Protein AF-A0AAE1CRN9-F1 (afdb_monomer_lite)

Sequence (164 aa):
MTEYPKNCNTTDSSGVSKRVYQPVSLESVNSCDDIRVNRVYQHVSLESVNSCDDIRVNRVYQHVSLESVNSCDDIRVNRVYQHVSLEVYQPVSLESVNSCDDIRINRVYQPVSLESVNSCDDIRVNRVYQPVSLESVNSCDDIRVNRVYQPVSLESVNSCDDIR

Structure (mmCIF, N/CA/C/O backbone):
data_AF-A0AAE1CRN9-F1
#
_entry.id   AF-A0AAE1CRN9-F1
#
loop_
_atom_site.group_PDB
_atom_site.id
_atom_site.type_symbol
_atom_site.label_atom_id
_atom_site.label_alt_id
_atom_site.label_comp_id
_atom_site.label_asym_id
_atom_site.label_entity_id
_atom_site.label_seq_id
_atom_site.pdbx_PDB_ins_code
_atom_site.Cartn_x
_atom_site.Cartn_y
_atom_site.Cartn_z
_atom_site.occupancy
_atom_site.B_iso_or_equiv
_atom_site.auth_seq_id
_atom_site.auth_comp_id
_atom_site.auth_asym_id
_atom_site.auth_atom_id
_atom_site.pdbx_PDB_model_num
ATOM 1 N N . MET A 1 1 ? -23.218 -0.011 20.636 1.00 35.09 1 MET A N 1
ATOM 2 C CA . MET A 1 1 ? -21.874 -0.076 21.243 1.00 35.09 1 MET A CA 1
ATOM 3 C C . MET A 1 1 ? -20.848 -0.217 20.134 1.00 35.09 1 MET A C 1
ATOM 5 O O . MET A 1 1 ? -20.800 -1.257 19.484 1.00 35.09 1 MET A O 1
ATOM 9 N N . THR A 1 2 ? -20.128 0.866 19.865 1.00 38.31 2 THR A N 1
ATOM 10 C CA . THR A 1 2 ? -18.948 0.935 18.996 1.00 38.31 2 THR A CA 1
ATOM 11 C C . THR A 1 2 ? -17.778 0.348 19.787 1.00 38.31 2 THR A C 1
ATOM 13 O O . THR A 1 2 ? -17.478 0.844 20.867 1.00 38.31 2 THR A O 1
ATOM 16 N N . GLU A 1 3 ? -17.179 -0.745 19.317 1.00 41.38 3 GLU A N 1
ATOM 17 C CA . GLU A 1 3 ? -15.884 -1.204 19.839 1.00 41.38 3 GLU A CA 1
ATOM 18 C C . GLU A 1 3 ? -14.809 -0.432 19.083 1.00 41.38 3 GLU A C 1
ATOM 20 O O . GLU A 1 3 ? -14.725 -0.535 17.859 1.00 41.38 3 GLU A O 1
ATOM 25 N N . TYR A 1 4 ? -14.044 0.378 19.809 1.00 47.22 4 TYR A N 1
ATOM 26 C CA . TYR A 1 4 ? -12.800 0.945 19.303 1.00 47.22 4 TYR A CA 1
ATOM 27 C C . TYR A 1 4 ? -11.773 -0.185 19.147 1.00 47.22 4 TYR A C 1
ATOM 29 O O . TYR A 1 4 ? -11.823 -1.144 19.930 1.00 47.22 4 TYR A O 1
ATOM 37 N N . PRO A 1 5 ? -10.878 -0.121 18.145 1.00 51.84 5 PRO A N 1
ATOM 38 C CA . PRO A 1 5 ? -9.800 -1.095 18.032 1.00 51.84 5 PRO A CA 1
ATOM 39 C C . PRO A 1 5 ? -9.017 -1.127 19.348 1.00 51.84 5 PRO A C 1
ATOM 41 O O . PRO A 1 5 ? -8.703 -0.088 19.927 1.00 51.84 5 PRO A O 1
ATOM 44 N N . LYS A 1 6 ? -8.746 -2.331 19.857 1.00 54.34 6 LYS A N 1
ATOM 45 C CA . LYS A 1 6 ? -7.802 -2.493 20.964 1.00 54.34 6 LYS A CA 1
ATOM 46 C C . LYS A 1 6 ? -6.412 -2.168 20.414 1.00 54.34 6 LYS A C 1
ATOM 48 O O . LYS A 1 6 ? -6.081 -2.635 19.324 1.00 54.34 6 LYS A O 1
ATOM 53 N N . ASN A 1 7 ? -5.624 -1.379 21.144 1.00 52.25 7 ASN A N 1
ATOM 54 C CA . ASN A 1 7 ? -4.219 -1.151 20.803 1.00 52.25 7 ASN A CA 1
ATOM 55 C C . ASN A 1 7 ? -3.486 -2.501 20.781 1.00 52.25 7 ASN A C 1
ATOM 57 O O . ASN A 1 7 ? -3.455 -3.197 21.798 1.00 52.25 7 ASN A O 1
ATOM 61 N N . CYS A 1 8 ? -2.910 -2.868 19.635 1.00 54.06 8 CYS A N 1
ATOM 62 C CA . CYS A 1 8 ? -2.034 -4.032 19.505 1.00 54.06 8 CYS A CA 1
ATOM 63 C C . CYS A 1 8 ? -0.647 -3.700 20.044 1.00 54.06 8 CYS A C 1
ATOM 65 O O . CYS A 1 8 ? 0.245 -3.300 19.301 1.00 54.06 8 CYS A O 1
ATOM 67 N N . ASN A 1 9 ? -0.483 -3.863 21.357 1.00 50.78 9 ASN A N 1
ATOM 68 C CA . ASN A 1 9 ? 0.826 -3.811 22.011 1.00 50.78 9 ASN A CA 1
ATOM 69 C C . ASN A 1 9 ? 1.360 -5.215 22.370 1.00 50.78 9 ASN A C 1
ATOM 71 O O . ASN A 1 9 ? 2.459 -5.328 22.906 1.00 50.78 9 ASN A O 1
ATOM 75 N N . THR A 1 10 ? 0.593 -6.269 22.071 1.00 46.72 10 THR A N 1
ATOM 76 C CA . THR A 1 10 ? 0.921 -7.701 22.203 1.00 46.72 10 THR A CA 1
ATOM 77 C C . THR A 1 10 ? 0.205 -8.480 21.087 1.00 46.72 10 THR A C 1
ATOM 79 O O . THR A 1 10 ? -0.754 -7.945 20.533 1.00 46.72 10 THR A O 1
ATOM 82 N N . THR A 1 11 ? 0.666 -9.706 20.789 1.00 47.25 11 THR A N 1
ATOM 83 C CA . THR A 1 11 ? 0.320 -10.650 19.686 1.00 47.25 11 THR A CA 1
ATOM 84 C C . THR A 1 11 ? -1.160 -11.072 19.571 1.00 47.25 11 THR A C 1
ATOM 86 O O . THR A 1 11 ? -1.473 -12.212 19.262 1.00 47.25 11 THR A O 1
ATOM 89 N N . ASP A 1 12 ? -2.105 -10.189 19.873 1.00 55.97 12 ASP A N 1
ATOM 90 C 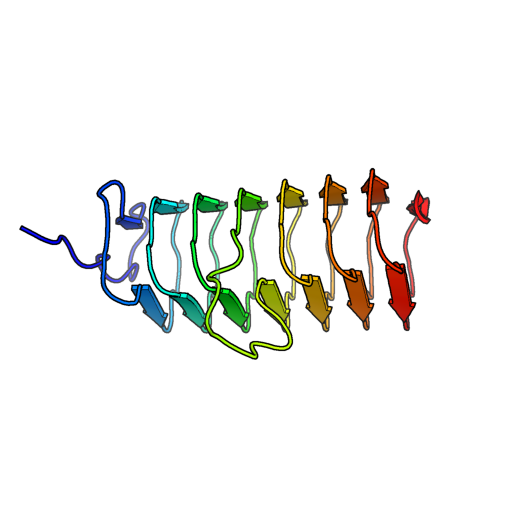CA . ASP A 1 12 ? -3.527 -10.416 19.648 1.00 55.97 12 ASP A CA 1
ATOM 91 C C . ASP A 1 12 ? -3.927 -9.792 18.306 1.00 55.97 12 ASP A C 1
ATOM 93 O O . ASP A 1 12 ? -3.462 -8.707 17.943 1.00 55.97 12 ASP A O 1
ATOM 97 N N . SER A 1 13 ? -4.857 -10.427 17.591 1.00 60.06 13 SER A N 1
ATOM 98 C CA . SER A 1 13 ? -5.522 -9.800 16.448 1.00 60.06 13 SER A CA 1
ATOM 99 C C . SER A 1 13 ? -6.343 -8.588 16.917 1.00 60.06 13 SER A C 1
ATOM 101 O O . SER A 1 13 ? -7.261 -8.737 17.735 1.00 60.06 13 SER A O 1
ATOM 103 N N . SER A 1 14 ? -6.090 -7.395 16.372 1.00 64.19 14 SER A N 1
ATOM 104 C CA . SER A 1 14 ? -6.979 -6.238 16.555 1.00 64.19 14 SER A CA 1
ATOM 105 C C . SER A 1 14 ? -7.865 -6.071 15.342 1.00 64.19 14 SER A C 1
ATOM 107 O O . SER A 1 14 ? -7.435 -6.093 14.191 1.00 64.19 14 SER A O 1
ATOM 109 N N . GLY A 1 15 ? -9.160 -5.908 15.580 1.00 61.91 15 GLY A N 1
ATOM 110 C CA . GLY A 1 15 ? -10.060 -5.725 14.468 1.00 61.91 15 GLY A CA 1
ATOM 111 C C . GLY A 1 15 ? -11.404 -5.144 14.829 1.00 61.91 15 GLY A C 1
ATOM 112 O O . GLY A 1 15 ? -12.015 -5.439 15.854 1.00 61.91 15 GLY A O 1
ATOM 113 N N . VAL A 1 16 ? -11.898 -4.344 13.900 1.00 61.59 16 VAL A N 1
ATOM 114 C CA . VAL A 1 16 ? -13.234 -3.780 13.899 1.00 61.59 16 VAL A CA 1
ATOM 115 C C . VAL A 1 16 ? -14.065 -4.600 12.911 1.00 61.59 16 VAL A C 1
ATOM 117 O O . VAL A 1 16 ? -13.894 -4.512 11.697 1.00 61.59 16 VAL A O 1
ATOM 120 N N . SER A 1 17 ? -14.972 -5.437 13.422 1.00 55.53 17 SER A N 1
ATOM 121 C CA . SER A 1 17 ? -15.851 -6.295 12.597 1.00 55.53 17 SER A CA 1
ATOM 122 C C . SER A 1 17 ? -17.272 -5.720 12.413 1.00 55.53 17 SER A C 1
ATOM 124 O O . SER A 1 17 ? -18.083 -6.209 11.618 1.00 55.53 17 SER A O 1
ATOM 126 N N . LYS A 1 18 ? -17.601 -4.645 13.136 1.00 68.75 18 LYS A N 1
ATOM 127 C CA . LYS A 1 18 ? -18.922 -3.993 13.116 1.00 68.75 18 LYS A CA 1
ATOM 128 C C . LYS A 1 18 ? -18.916 -2.777 12.188 1.00 68.75 18 LYS A C 1
ATOM 130 O O . LYS A 1 18 ? -17.868 -2.259 11.842 1.00 68.75 18 LYS A O 1
ATOM 135 N N . ARG A 1 19 ? -20.106 -2.315 11.781 1.00 78.88 19 ARG A N 1
ATOM 136 C CA . ARG A 1 19 ? -20.234 -1.053 11.030 1.00 78.88 19 ARG A CA 1
ATOM 137 C C . ARG A 1 19 ? -19.736 0.093 11.907 1.00 78.88 19 ARG A C 1
ATOM 139 O O . ARG A 1 19 ? -20.271 0.271 13.001 1.00 78.88 19 ARG A O 1
ATOM 146 N N . VAL A 1 20 ? -18.783 0.868 11.407 1.00 81.75 20 VAL A N 1
ATOM 147 C CA . VAL A 1 20 ? -18.263 2.050 12.096 1.00 81.75 20 VAL A CA 1
ATOM 148 C C . VAL A 1 20 ? -18.541 3.284 11.258 1.00 81.75 20 VAL A C 1
ATOM 150 O O . VAL A 1 20 ? -18.263 3.327 10.063 1.00 81.75 20 VAL A O 1
ATOM 153 N N . TYR A 1 21 ? -19.157 4.273 11.898 1.00 83.50 21 TYR A N 1
ATOM 154 C CA . TYR A 1 21 ? -19.534 5.542 11.275 1.00 83.50 21 TYR A CA 1
ATOM 155 C C . TYR A 1 21 ? -18.558 6.674 11.597 1.00 83.50 21 TYR A C 1
ATOM 157 O O . TYR A 1 21 ? -18.738 7.774 11.091 1.00 83.50 21 TYR A O 1
ATOM 165 N N . GLN A 1 22 ? -17.566 6.408 12.443 1.00 83.81 22 GLN A N 1
ATOM 166 C CA . GLN A 1 22 ? -16.467 7.303 12.803 1.00 83.81 22 GLN A CA 1
ATOM 167 C C . GLN A 1 22 ? -15.180 6.864 12.082 1.00 83.81 22 GLN A C 1
ATOM 169 O O . GLN A 1 22 ? -15.147 5.753 11.544 1.00 83.81 22 GLN A O 1
ATOM 174 N N . PRO A 1 23 ? -14.135 7.704 12.055 1.00 84.25 23 PRO A N 1
ATOM 175 C CA . PRO A 1 23 ? -12.812 7.271 11.633 1.00 84.25 23 PRO A CA 1
ATOM 176 C C . PRO A 1 23 ? -12.291 6.112 12.479 1.00 84.25 23 PRO A C 1
ATOM 178 O O . PRO A 1 23 ? -12.640 5.983 13.656 1.00 84.25 23 PRO A O 1
ATOM 181 N N . VAL A 1 24 ? -11.450 5.279 11.875 1.00 85.38 24 VAL A N 1
ATOM 182 C CA . VAL A 1 24 ? -10.661 4.266 12.579 1.00 85.38 24 VAL A CA 1
ATOM 183 C C . VAL A 1 24 ? -9.197 4.638 12.414 1.00 85.38 24 VAL A C 1
ATOM 185 O O . VAL A 1 24 ? -8.721 4.677 11.286 1.00 85.38 24 VAL A O 1
ATOM 188 N N . SER A 1 25 ? -8.502 4.865 13.523 1.00 87.38 25 SER A N 1
ATOM 189 C CA . SER A 1 25 ? -7.066 5.143 13.532 1.00 87.38 25 SER A CA 1
ATOM 190 C C . SER A 1 25 ? -6.372 4.172 14.479 1.00 87.38 25 SER A C 1
ATOM 192 O O . SER A 1 25 ? -6.859 3.960 15.594 1.00 87.38 25 SER A O 1
ATOM 194 N N . LEU A 1 26 ? -5.279 3.553 14.031 1.00 85.31 26 LEU A N 1
ATOM 195 C CA . LEU A 1 26 ? -4.327 2.865 14.903 1.00 85.31 26 LEU A CA 1
ATOM 196 C C . LEU A 1 26 ? -2.952 3.486 14.686 1.00 85.31 26 LEU A C 1
ATOM 198 O O . LEU A 1 26 ? -2.511 3.631 13.550 1.00 85.31 26 LEU A O 1
ATOM 202 N N . GLU A 1 27 ? -2.277 3.784 15.785 1.00 85.00 27 GLU A N 1
ATOM 203 C CA . GLU A 1 27 ? -0.946 4.380 15.789 1.00 85.00 27 GLU A CA 1
ATOM 204 C C . GLU A 1 27 ? 0.008 3.471 16.564 1.00 85.00 27 GLU A C 1
ATOM 206 O O . GLU A 1 27 ? -0.374 2.885 17.583 1.00 85.00 27 GLU A O 1
ATOM 211 N N . SER A 1 28 ? 1.264 3.400 16.117 1.00 85.81 28 SER A N 1
ATOM 212 C CA . SER A 1 28 ? 2.362 2.737 16.834 1.00 85.81 28 SER A CA 1
ATOM 213 C C . SER A 1 28 ? 2.089 1.261 17.161 1.00 85.81 28 SER A C 1
ATOM 215 O O . SER A 1 28 ? 2.276 0.812 18.295 1.00 85.81 28 SER A O 1
ATOM 217 N N . VAL A 1 29 ? 1.651 0.485 16.167 1.00 84.44 29 VAL A N 1
ATOM 218 C CA . VAL A 1 29 ? 1.468 -0.966 16.325 1.00 84.44 29 VAL A CA 1
ATOM 219 C C . VAL A 1 29 ? 2.835 -1.644 16.322 1.00 84.44 29 VAL A C 1
ATOM 221 O O . VAL A 1 29 ? 3.494 -1.725 15.289 1.00 84.44 29 VAL A O 1
ATOM 224 N N . ASN A 1 30 ? 3.272 -2.152 17.475 1.00 82.94 30 ASN A N 1
ATOM 225 C CA . ASN A 1 30 ? 4.598 -2.764 17.582 1.00 82.94 30 ASN A CA 1
ATOM 226 C C . ASN A 1 30 ? 4.650 -4.188 16.997 1.00 82.94 30 ASN A C 1
ATOM 228 O O . ASN A 1 30 ? 5.607 -4.549 16.316 1.00 82.94 30 ASN A O 1
ATOM 232 N N . SER A 1 31 ? 3.637 -5.004 17.299 1.00 83.62 31 SER A N 1
ATOM 233 C CA . SER A 1 31 ? 3.498 -6.379 16.808 1.00 83.62 31 SER A CA 1
ATOM 234 C C . SER A 1 31 ? 2.035 -6.818 16.896 1.00 83.62 31 SER A C 1
ATOM 236 O O . SER A 1 31 ? 1.370 -6.548 17.903 1.00 83.62 31 SER A O 1
ATOM 238 N N . CYS A 1 32 ? 1.527 -7.465 15.847 1.00 83.25 32 CYS A N 1
ATOM 239 C CA . CYS A 1 32 ? 0.159 -7.972 15.768 1.00 83.25 32 CYS A CA 1
ATOM 240 C C . CYS A 1 32 ? 0.064 -9.134 14.775 1.00 83.25 32 CYS A C 1
ATOM 242 O O . CYS A 1 32 ? 0.583 -9.015 13.681 1.00 83.25 32 CYS A O 1
ATOM 244 N N . ASP A 1 33 ? -0.678 -10.193 15.079 1.00 86.44 33 ASP A N 1
ATOM 245 C CA . ASP A 1 33 ? -0.936 -11.237 14.075 1.00 86.44 33 ASP A CA 1
ATOM 246 C C . ASP A 1 33 ? -1.797 -10.683 12.918 1.00 86.44 33 ASP A C 1
ATOM 248 O O . ASP A 1 33 ? -1.534 -10.876 11.741 1.00 86.44 33 ASP A O 1
ATOM 252 N N . ASP A 1 34 ? -2.862 -9.946 13.241 1.00 85.38 34 ASP A N 1
ATOM 253 C CA . ASP A 1 34 ? -3.877 -9.534 12.269 1.00 85.38 34 ASP A CA 1
ATOM 254 C C . ASP A 1 34 ? -4.491 -8.174 12.639 1.00 85.38 34 ASP A C 1
ATOM 256 O O . ASP A 1 34 ? -5.202 -8.061 13.645 1.00 85.38 34 ASP A O 1
ATOM 260 N N . ILE A 1 35 ? -4.350 -7.175 11.765 1.00 88.50 35 ILE A N 1
ATOM 261 C CA . ILE A 1 35 ? -5.145 -5.942 11.784 1.00 88.50 35 ILE A CA 1
ATOM 262 C C . ILE A 1 35 ? -6.324 -6.100 10.822 1.00 88.50 35 ILE A C 1
ATOM 264 O O . ILE A 1 35 ? -6.160 -6.156 9.605 1.00 88.50 35 ILE A O 1
ATOM 268 N N . ARG A 1 36 ? -7.560 -6.124 11.334 1.00 89.19 36 ARG A N 1
ATOM 269 C CA . ARG A 1 36 ? -8.766 -6.323 10.505 1.00 89.19 36 ARG A CA 1
ATOM 270 C C . ARG A 1 36 ? -9.773 -5.194 10.653 1.00 89.19 36 ARG A C 1
ATOM 272 O O . ARG A 1 36 ? -10.551 -5.162 11.602 1.00 89.19 36 ARG A O 1
ATOM 279 N N . VAL A 1 37 ? -9.874 -4.324 9.656 1.00 87.75 37 VAL A N 1
ATOM 280 C CA . VAL A 1 37 ? -10.836 -3.214 9.639 1.00 87.75 37 VAL A CA 1
ATOM 281 C C . VAL A 1 37 ? -11.945 -3.495 8.630 1.00 87.75 37 VAL A C 1
ATOM 283 O O . VAL A 1 37 ? -11.692 -3.705 7.447 1.00 87.75 37 VAL A O 1
ATOM 286 N N . ASN A 1 38 ? -13.204 -3.510 9.076 1.00 87.44 38 ASN A N 1
ATOM 287 C CA . ASN A 1 38 ? -14.346 -3.822 8.219 1.00 87.44 38 ASN A CA 1
ATOM 288 C C . ASN A 1 38 ? -15.460 -2.777 8.329 1.00 87.44 38 ASN A C 1
ATOM 290 O O . ASN A 1 38 ? -15.893 -2.435 9.423 1.00 87.44 38 ASN A O 1
ATOM 294 N N . ARG A 1 39 ? -16.041 -2.395 7.183 1.00 87.50 39 ARG A N 1
ATOM 295 C CA . ARG A 1 39 ? -17.270 -1.581 7.082 1.00 87.50 39 ARG A CA 1
ATOM 296 C C . ARG A 1 39 ? -17.156 -0.229 7.797 1.00 87.50 39 ARG A C 1
ATOM 298 O O . ARG A 1 39 ? -17.947 0.066 8.696 1.00 87.50 39 ARG A O 1
ATOM 305 N N . VAL A 1 40 ? -16.225 0.596 7.334 1.00 86.50 40 VAL A N 1
ATOM 306 C CA . VAL A 1 40 ? -16.009 1.961 7.831 1.00 86.50 40 VAL A CA 1
ATOM 307 C C . VAL A 1 40 ? -16.622 2.961 6.856 1.00 86.50 40 VAL A C 1
ATOM 309 O O . VAL A 1 40 ? -16.283 2.974 5.678 1.00 86.50 40 VAL A O 1
ATOM 312 N N . TYR A 1 41 ? -17.551 3.788 7.328 1.00 85.75 41 TYR A N 1
ATOM 313 C CA . TYR A 1 41 ? -18.225 4.787 6.489 1.00 85.75 41 TYR A CA 1
ATOM 314 C C . TYR A 1 41 ? -17.415 6.078 6.304 1.00 85.75 41 TYR A C 1
ATOM 316 O O . TYR A 1 41 ? -17.744 6.872 5.427 1.00 85.75 41 TYR A O 1
ATOM 324 N N . GLN A 1 42 ? -16.374 6.274 7.115 1.00 85.06 42 GLN A N 1
ATOM 325 C CA . GLN A 1 42 ? -15.413 7.368 6.980 1.00 85.06 42 GLN A CA 1
ATOM 326 C C . GLN A 1 42 ? -14.063 6.838 6.481 1.00 85.06 42 GLN A C 1
ATOM 328 O O . GLN A 1 42 ? -14.043 6.081 5.505 1.00 85.06 42 GLN A O 1
ATOM 333 N N . HIS A 1 43 ? -12.968 7.223 7.141 1.00 85.69 43 HIS A N 1
ATOM 334 C CA . HIS A 1 43 ? -11.609 6.846 6.794 1.00 85.69 43 HIS A CA 1
ATOM 335 C C . HIS A 1 43 ? -10.967 5.871 7.781 1.00 85.69 43 HIS A C 1
ATOM 337 O O . HIS A 1 43 ? -11.415 5.726 8.922 1.00 85.69 43 HIS A O 1
ATOM 343 N N . VAL A 1 44 ? -9.932 5.190 7.296 1.00 89.12 44 VAL A N 1
ATOM 344 C CA . VAL A 1 44 ? -9.055 4.303 8.062 1.00 89.12 44 VAL A CA 1
ATOM 345 C C . VAL A 1 44 ? -7.632 4.842 7.951 1.00 89.12 44 VAL A C 1
ATOM 347 O O . VAL A 1 44 ? -7.164 4.995 6.827 1.00 89.12 44 VAL A O 1
ATOM 350 N N . SER A 1 45 ? -6.968 5.105 9.075 1.00 91.00 45 SER A N 1
ATOM 351 C CA . SER A 1 45 ? -5.532 5.413 9.133 1.00 91.00 45 SER A CA 1
ATOM 352 C C . SER A 1 45 ? -4.809 4.349 9.958 1.00 91.00 45 SER A C 1
ATOM 354 O O . SER A 1 45 ? -5.278 3.979 11.038 1.00 91.00 45 SER A O 1
ATOM 356 N N . LEU A 1 46 ? -3.701 3.827 9.444 1.00 90.44 46 LEU A N 1
ATOM 357 C CA . LEU A 1 46 ? -2.767 2.987 10.186 1.00 90.44 46 LEU A CA 1
ATOM 358 C C . LEU A 1 46 ? -1.386 3.620 10.072 1.00 90.44 46 LEU A C 1
ATOM 360 O O . LEU A 1 46 ? -0.851 3.716 8.972 1.00 90.44 46 LEU A O 1
ATOM 364 N N . GLU A 1 47 ? -0.815 4.016 11.200 1.00 90.50 47 GLU A N 1
ATOM 365 C CA . GLU A 1 47 ? 0.451 4.742 11.241 1.00 90.50 47 GLU A CA 1
ATOM 366 C C . GLU A 1 47 ? 1.471 3.980 12.087 1.00 90.50 47 GLU A C 1
ATOM 368 O O . GLU A 1 47 ? 1.187 3.574 13.219 1.00 90.50 47 GLU A O 1
ATOM 373 N N . SER A 1 48 ? 2.686 3.825 11.555 1.00 90.56 48 SER A N 1
ATOM 374 C CA . SER A 1 48 ? 3.819 3.187 12.241 1.00 90.56 48 SER A CA 1
ATOM 375 C C . SER A 1 48 ? 3.519 1.751 12.691 1.00 90.56 48 SER A C 1
ATOM 377 O O . SER A 1 48 ? 3.478 1.445 13.887 1.00 90.56 48 SER A O 1
ATOM 379 N N . VAL A 1 49 ? 3.313 0.853 11.723 1.00 90.50 49 VAL A N 1
ATOM 380 C CA . VAL A 1 49 ? 3.170 -0.589 11.974 1.00 90.50 49 VAL A CA 1
ATOM 381 C C . VAL A 1 49 ? 4.542 -1.244 11.864 1.00 90.50 49 VAL A C 1
ATOM 383 O O . VAL A 1 49 ? 5.089 -1.383 10.774 1.00 90.50 49 VAL A O 1
ATOM 386 N N . ASN A 1 50 ? 5.121 -1.653 12.989 1.00 90.25 50 ASN A N 1
ATOM 387 C CA . ASN A 1 50 ? 6.463 -2.229 13.005 1.00 90.25 50 ASN A CA 1
ATOM 388 C C . ASN A 1 50 ? 6.495 -3.681 12.491 1.00 90.25 50 ASN A C 1
ATOM 390 O O . ASN A 1 50 ? 7.412 -4.057 11.764 1.00 90.25 50 ASN A O 1
ATOM 394 N N . SER A 1 51 ? 5.509 -4.496 12.865 1.00 89.62 51 SER A N 1
ATOM 395 C CA . SER A 1 51 ? 5.387 -5.881 12.404 1.00 89.62 51 SER A CA 1
ATOM 396 C C . SER A 1 51 ? 3.936 -6.342 12.494 1.00 89.62 51 SER A C 1
ATOM 398 O O . SER A 1 51 ? 3.295 -6.160 13.536 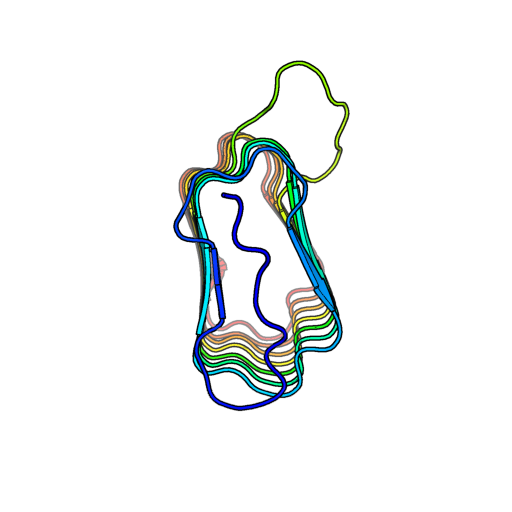1.00 89.62 51 SER A O 1
ATOM 400 N N . CYS A 1 52 ? 3.406 -6.917 11.415 1.00 89.50 52 CYS A N 1
ATOM 401 C CA . CYS A 1 52 ? 2.110 -7.584 11.442 1.00 89.50 52 CYS A CA 1
ATOM 402 C C . CYS A 1 52 ? 1.966 -8.630 10.342 1.00 89.50 52 CYS A C 1
ATOM 404 O O . CYS A 1 52 ? 2.194 -8.265 9.200 1.00 89.50 52 CYS A O 1
ATOM 406 N N . ASP A 1 53 ? 1.516 -9.856 10.631 1.00 92.00 53 ASP A N 1
ATOM 407 C CA . ASP A 1 53 ? 1.351 -10.862 9.568 1.00 92.00 53 ASP A CA 1
ATOM 408 C C . ASP A 1 53 ? 0.361 -10.339 8.507 1.00 92.00 53 ASP A C 1
ATOM 410 O O . ASP A 1 53 ? 0.675 -10.239 7.325 1.00 92.00 53 ASP A O 1
ATOM 414 N N . ASP A 1 54 ? -0.828 -9.893 8.928 1.00 92.06 54 ASP A N 1
ATOM 415 C CA . ASP A 1 54 ? -1.912 -9.527 8.013 1.00 92.06 54 ASP A CA 1
ATOM 416 C C . ASP A 1 54 ? -2.568 -8.172 8.329 1.00 92.06 54 ASP A C 1
ATOM 418 O O . ASP A 1 54 ? -3.249 -8.000 9.342 1.00 92.06 54 ASP A O 1
ATOM 422 N N . ILE A 1 55 ? -2.551 -7.244 7.370 1.00 93.88 55 ILE A N 1
ATOM 423 C CA . ILE A 1 55 ? -3.375 -6.028 7.391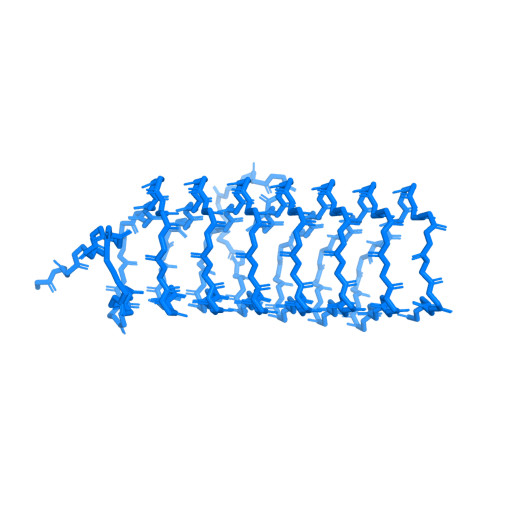 1.00 93.88 55 ILE A CA 1
ATOM 424 C C . ILE A 1 55 ? -4.517 -6.157 6.384 1.00 93.88 55 ILE A C 1
ATOM 426 O O . ILE A 1 55 ? -4.323 -6.219 5.172 1.00 93.88 55 ILE A O 1
ATOM 430 N N . ARG A 1 56 ? -5.763 -6.155 6.864 1.00 94.06 56 ARG A N 1
ATOM 431 C CA . ARG A 1 56 ? -6.962 -6.358 6.039 1.00 94.06 56 ARG A CA 1
ATOM 432 C C . ARG A 1 56 ? -7.973 -5.245 6.249 1.00 94.06 56 ARG A C 1
ATOM 434 O O . ARG A 1 56 ? -8.686 -5.211 7.252 1.00 94.06 56 ARG A O 1
ATOM 441 N N . VAL A 1 57 ? -8.120 -4.390 5.242 1.00 92.44 57 VAL A N 1
ATOM 442 C CA . VAL A 1 57 ? -9.080 -3.284 5.223 1.00 92.44 57 VAL A CA 1
ATOM 443 C C . VAL A 1 57 ? -10.174 -3.571 4.198 1.00 92.44 57 VAL A C 1
ATOM 445 O O . VAL A 1 57 ? -9.927 -3.683 3.000 1.00 92.44 57 VAL A O 1
ATOM 448 N N . ASN A 1 58 ? -11.421 -3.699 4.655 1.00 91.81 58 ASN A N 1
ATOM 449 C CA . ASN A 1 58 ? -12.556 -4.072 3.815 1.00 91.81 58 ASN A CA 1
ATOM 450 C C . ASN A 1 58 ? -13.712 -3.070 3.917 1.00 91.81 58 ASN A C 1
ATOM 452 O O . ASN A 1 58 ? -14.231 -2.815 5.005 1.00 91.81 58 ASN A O 1
ATOM 456 N N . ARG A 1 59 ? -14.261 -2.658 2.767 1.00 90.12 59 ARG A N 1
ATOM 457 C CA . ARG A 1 59 ? -15.474 -1.821 2.659 1.00 90.12 59 ARG A CA 1
ATOM 458 C C . ARG A 1 59 ? -15.324 -0.492 3.396 1.00 90.12 59 ARG A C 1
ATOM 460 O O . ARG A 1 59 ? -15.963 -0.281 4.428 1.00 90.12 59 ARG A O 1
ATOM 467 N N . VAL A 1 60 ? -14.518 0.387 2.822 1.00 89.31 60 VAL A N 1
ATOM 468 C CA . VAL A 1 60 ? -14.338 1.764 3.292 1.00 89.31 60 VAL A CA 1
ATOM 469 C C . VAL A 1 60 ? -15.041 2.710 2.326 1.00 89.31 60 VAL A C 1
ATOM 471 O O . VAL A 1 60 ? -15.007 2.480 1.119 1.00 89.31 60 VAL A O 1
ATOM 474 N N . TYR A 1 61 ? -15.742 3.723 2.831 1.00 88.38 61 TYR A N 1
ATOM 475 C CA . TYR A 1 61 ? -16.545 4.619 1.986 1.00 88.38 61 TYR A CA 1
ATOM 476 C C . TYR A 1 61 ? -15.903 5.985 1.725 1.00 88.38 61 TYR A C 1
ATOM 478 O O . TYR A 1 61 ? -16.437 6.721 0.901 1.00 88.38 61 TYR A O 1
ATOM 486 N N . GLN A 1 62 ? -14.790 6.323 2.385 1.00 86.19 62 GLN A N 1
ATOM 487 C CA . GLN A 1 62 ? -14.014 7.529 2.078 1.00 86.19 62 GLN A CA 1
ATOM 488 C C . GLN A 1 62 ? -12.582 7.193 1.668 1.00 86.19 62 GLN A C 1
ATOM 490 O O . GLN A 1 62 ? -12.326 7.120 0.474 1.00 86.19 62 GLN A O 1
ATOM 495 N N . HIS A 1 63 ? -11.659 6.980 2.605 1.00 87.38 63 HIS A N 1
ATOM 496 C CA . HIS A 1 63 ? -10.265 6.697 2.261 1.00 87.38 63 HIS A CA 1
ATOM 497 C C . HIS A 1 63 ? -9.554 5.797 3.279 1.00 87.38 63 HIS A C 1
ATOM 499 O O . HIS A 1 63 ? -10.041 5.576 4.385 1.00 87.38 63 HIS A O 1
ATOM 505 N N . VAL A 1 64 ? -8.417 5.254 2.869 1.00 91.88 64 VAL A N 1
ATOM 506 C CA . VAL A 1 64 ? -7.516 4.369 3.596 1.00 91.88 64 VAL A CA 1
ATOM 507 C C . VAL A 1 64 ? -6.112 4.955 3.456 1.00 91.88 64 VAL A C 1
ATOM 509 O O . VAL A 1 64 ? -5.666 5.152 2.328 1.00 91.88 64 VAL A O 1
ATOM 512 N N . SER A 1 65 ? -5.442 5.217 4.574 1.00 94.31 65 SER A N 1
ATOM 513 C CA . SER A 1 65 ? -4.014 5.548 4.623 1.00 94.31 65 SER A CA 1
ATOM 514 C C . SER A 1 65 ? -3.287 4.499 5.455 1.00 94.31 65 SER A C 1
ATOM 516 O O . SER A 1 65 ? -3.746 4.152 6.548 1.00 94.31 65 SER A O 1
ATOM 518 N N . LEU A 1 66 ? -2.206 3.948 4.915 1.00 94.75 66 LEU A N 1
ATOM 519 C CA . LEU A 1 66 ? -1.242 3.120 5.631 1.00 94.75 66 LEU A CA 1
ATOM 520 C C . LEU A 1 66 ? 0.115 3.799 5.490 1.00 94.75 66 LEU A C 1
ATOM 522 O O . LEU A 1 66 ? 0.636 3.884 4.382 1.00 94.75 66 LEU A O 1
ATOM 526 N N . GLU A 1 67 ? 0.687 4.239 6.600 1.00 95.00 67 GLU A N 1
ATOM 527 C CA . GLU A 1 67 ? 1.934 4.997 6.615 1.00 95.00 67 GLU A CA 1
ATOM 528 C C . GLU A 1 67 ? 2.964 4.295 7.499 1.00 95.00 67 GLU A C 1
ATOM 530 O O . GLU A 1 67 ? 2.694 3.957 8.657 1.00 95.00 67 GLU A O 1
ATOM 535 N N . SER A 1 68 ? 4.170 4.102 6.961 1.00 94.94 68 SER A N 1
ATOM 536 C CA . SER A 1 68 ? 5.305 3.484 7.658 1.00 94.94 68 SER A CA 1
ATOM 537 C C . SER A 1 68 ? 5.008 2.062 8.154 1.00 94.94 68 SER A C 1
ATOM 539 O O . SER A 1 68 ? 4.925 1.804 9.359 1.00 94.94 68 SER A O 1
ATOM 541 N N . VAL A 1 69 ? 4.864 1.120 7.219 1.00 95.31 69 VAL A N 1
ATOM 542 C CA . VAL A 1 69 ? 4.757 -0.316 7.528 1.00 95.31 69 VAL A CA 1
ATOM 543 C C . VAL A 1 69 ? 6.135 -0.952 7.383 1.00 95.31 69 VAL A C 1
ATOM 545 O O . VAL A 1 69 ? 6.658 -1.070 6.279 1.00 95.31 69 VAL A O 1
ATOM 548 N N . ASN A 1 70 ? 6.749 -1.365 8.489 1.00 95.50 70 ASN A N 1
ATOM 549 C CA . ASN A 1 70 ? 8.107 -1.902 8.453 1.00 95.50 70 ASN A CA 1
ATOM 550 C C . ASN A 1 70 ? 8.158 -3.375 8.003 1.00 95.50 70 ASN A C 1
ATOM 552 O O . ASN A 1 70 ? 9.049 -3.751 7.245 1.00 95.50 70 ASN A O 1
ATOM 556 N N . SER A 1 71 ? 7.220 -4.211 8.444 1.00 94.44 71 SER A N 1
ATOM 557 C CA . SER A 1 71 ? 7.162 -5.616 8.032 1.00 94.44 71 SER A CA 1
ATOM 558 C C . SER A 1 71 ? 5.734 -6.147 8.083 1.00 94.44 71 SER A C 1
ATOM 560 O O . SER A 1 71 ? 5.039 -5.964 9.088 1.00 94.44 71 SER A O 1
ATOM 562 N N . CYS A 1 72 ? 5.320 -6.808 7.003 1.00 94.44 72 CYS A N 1
ATOM 563 C CA . CYS A 1 72 ? 4.113 -7.619 6.946 1.00 94.44 72 CYS A CA 1
ATOM 564 C C . CYS A 1 72 ? 4.265 -8.859 6.076 1.00 94.44 72 CYS A C 1
ATOM 566 O O . CYS A 1 72 ? 5.185 -8.913 5.272 1.00 94.44 72 CYS A O 1
ATOM 568 N N . ASP A 1 73 ? 3.349 -9.815 6.193 1.00 96.69 73 ASP A N 1
ATOM 569 C CA . ASP A 1 73 ? 3.206 -10.847 5.162 1.00 96.69 73 ASP A CA 1
ATOM 570 C C . ASP A 1 73 ? 2.237 -10.321 4.091 1.00 96.69 73 ASP A C 1
ATOM 572 O O . ASP A 1 73 ? 2.508 -10.342 2.898 1.00 96.69 73 ASP A O 1
ATOM 576 N N . ASP A 1 74 ? 1.095 -9.767 4.502 1.00 96.88 74 ASP A N 1
ATOM 577 C CA . ASP A 1 74 ? 0.003 -9.428 3.591 1.00 96.88 74 ASP A CA 1
ATOM 578 C C . ASP A 1 74 ? -0.643 -8.070 3.923 1.00 96.88 74 ASP A C 1
ATOM 580 O O . ASP A 1 74 ? -1.232 -7.877 4.989 1.00 96.88 74 ASP A O 1
ATOM 584 N N . ILE A 1 75 ? -0.704 -7.160 2.946 1.00 97.56 75 ILE A N 1
ATOM 585 C CA . ILE A 1 75 ? -1.604 -5.996 2.969 1.00 97.56 75 ILE A CA 1
ATOM 586 C C . ILE A 1 75 ? -2.729 -6.199 1.963 1.00 97.56 75 ILE A C 1
ATOM 588 O O . ILE A 1 75 ? -2.520 -6.360 0.762 1.00 97.56 75 ILE A O 1
ATOM 592 N N . ARG A 1 76 ? -3.977 -6.125 2.430 1.00 97.56 76 ARG A N 1
ATOM 593 C CA . ARG A 1 76 ? -5.168 -6.312 1.594 1.00 97.56 76 ARG A CA 1
ATOM 594 C C . ARG A 1 76 ? -6.172 -5.191 1.789 1.00 97.56 76 ARG A C 1
ATOM 596 O O . ARG A 1 76 ? -6.859 -5.122 2.808 1.00 97.56 76 ARG A O 1
ATOM 603 N N . VAL A 1 77 ? -6.353 -4.382 0.748 1.00 95.88 77 VAL A N 1
ATOM 604 C CA . VAL A 1 77 ? -7.376 -3.332 0.692 1.00 95.88 77 VAL A CA 1
ATOM 605 C C . VAL A 1 77 ? -8.463 -3.739 -0.295 1.00 95.88 77 VAL A C 1
ATOM 607 O O . VAL A 1 77 ? -8.244 -3.845 -1.500 1.00 95.88 77 VAL A O 1
ATOM 610 N N . ASN A 1 78 ? -9.677 -3.967 0.203 1.00 94.31 78 ASN A N 1
ATOM 611 C CA . ASN A 1 78 ? -10.805 -4.398 -0.615 1.00 94.31 78 ASN A CA 1
ATOM 612 C C . ASN A 1 78 ? -11.977 -3.424 -0.524 1.00 94.31 78 ASN A C 1
ATOM 614 O O . ASN A 1 78 ? -12.526 -3.185 0.552 1.00 94.31 78 ASN A O 1
ATOM 618 N N . ARG A 1 79 ? -12.500 -3.023 -1.687 1.00 91.50 79 ARG A N 1
ATOM 619 C CA . ARG A 1 79 ? -13.734 -2.233 -1.823 1.00 91.50 79 ARG A CA 1
ATOM 620 C C . ARG A 1 79 ? -13.647 -0.896 -1.101 1.00 91.50 79 ARG A C 1
ATOM 622 O O . ARG A 1 79 ? -14.244 -0.722 -0.040 1.00 91.50 79 ARG A O 1
ATOM 629 N N . VAL A 1 80 ? -12.956 0.046 -1.720 1.00 89.69 80 VAL A N 1
ATOM 630 C CA . VAL A 1 80 ? -12.989 1.448 -1.302 1.00 89.69 80 VAL A CA 1
ATOM 631 C C . VAL A 1 80 ? -13.908 2.197 -2.257 1.00 89.69 80 VAL A C 1
ATOM 633 O O . VAL A 1 80 ? -13.714 2.173 -3.473 1.00 89.69 80 VAL A O 1
ATOM 636 N N . TYR A 1 81 ? -14.983 2.754 -1.714 1.00 87.38 81 TYR A N 1
ATOM 637 C CA . TYR A 1 81 ? -16.042 3.416 -2.469 1.00 87.38 81 TYR A CA 1
ATOM 638 C C . TYR A 1 81 ? -15.816 4.915 -2.501 1.00 87.38 81 TYR A C 1
ATOM 640 O O . TYR A 1 81 ? -15.245 5.463 -1.570 1.00 87.38 81 TYR A O 1
ATOM 648 N N . GLN A 1 82 ? -16.314 5.569 -3.547 1.00 71.19 82 GLN A N 1
ATOM 649 C CA . GLN A 1 82 ? -16.379 7.023 -3.631 1.00 71.19 82 GLN A CA 1
ATOM 650 C C . GLN A 1 82 ? -17.557 7.549 -2.809 1.00 71.19 82 GLN A C 1
ATOM 652 O O . GLN A 1 82 ? -18.697 7.135 -3.033 1.00 71.19 82 GLN A O 1
ATOM 657 N N . HIS A 1 83 ? -17.302 8.475 -1.883 1.00 67.25 83 HIS A N 1
ATOM 658 C CA . HIS A 1 83 ? -18.366 9.305 -1.325 1.00 67.25 83 HIS A CA 1
ATOM 659 C C . HIS A 1 83 ? -18.560 10.529 -2.224 1.00 67.25 83 HIS A C 1
ATOM 661 O O . HIS A 1 83 ? -17.592 11.169 -2.620 1.00 67.25 83 HIS A O 1
ATOM 667 N N . VAL A 1 84 ? -19.813 10.866 -2.534 1.00 55.41 84 VAL A N 1
ATOM 668 C CA . VAL A 1 84 ? -20.225 11.848 -3.566 1.00 55.41 84 VAL A CA 1
ATOM 669 C C . VAL A 1 84 ? -19.805 13.302 -3.250 1.00 55.41 84 VAL A C 1
ATOM 671 O O . VAL A 1 84 ? -20.135 14.218 -3.990 1.00 55.41 84 VAL A O 1
ATOM 674 N N . SER A 1 85 ? -19.079 13.551 -2.160 1.00 55.12 85 SER A N 1
ATOM 675 C CA . SER A 1 85 ? -18.966 14.888 -1.568 1.00 55.12 85 SER A CA 1
ATOM 676 C C . SER A 1 85 ? -17.578 15.285 -1.058 1.00 55.12 85 SER A C 1
ATOM 678 O O . SER A 1 85 ? -17.501 16.236 -0.289 1.00 55.12 85 SER A O 1
ATOM 680 N N . LEU A 1 86 ? -16.496 14.589 -1.419 1.00 53.16 86 LEU A N 1
ATOM 681 C CA . LEU A 1 86 ? -15.151 14.984 -0.985 1.00 53.16 86 LEU A CA 1
ATOM 682 C C . LEU A 1 86 ? -14.155 14.963 -2.152 1.00 53.16 86 LEU A C 1
ATOM 684 O O . LEU A 1 86 ? -13.982 13.937 -2.806 1.00 53.16 86 LEU A O 1
ATOM 688 N N . GLU A 1 87 ? -13.493 16.102 -2.376 1.00 55.62 87 GLU A N 1
ATOM 689 C CA . GLU A 1 8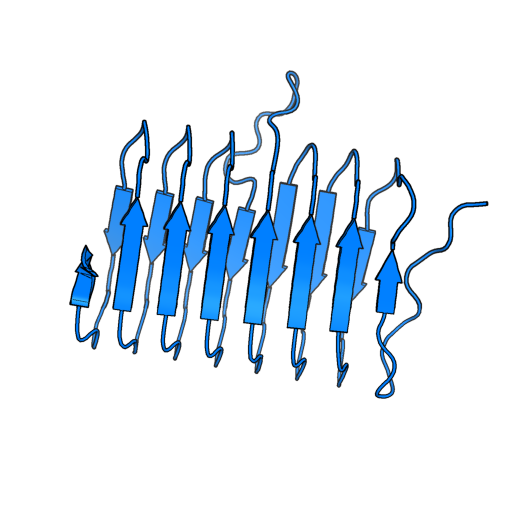7 ? -12.289 16.253 -3.204 1.00 55.62 87 GLU A CA 1
ATOM 690 C C . GLU A 1 87 ? -11.088 15.612 -2.487 1.00 55.62 87 GLU A C 1
ATOM 692 O O . GLU A 1 87 ? -10.178 16.293 -2.025 1.00 55.62 87 GLU A O 1
ATOM 697 N N . VAL A 1 88 ? -11.096 14.291 -2.312 1.00 54.16 88 VAL A N 1
ATOM 698 C CA . VAL A 1 88 ? -9.904 13.574 -1.840 1.00 54.16 88 VAL A CA 1
ATOM 699 C C . VAL A 1 88 ? -9.126 13.123 -3.067 1.00 54.16 88 VAL A C 1
ATOM 701 O O . VAL A 1 88 ? -9.627 12.340 -3.872 1.00 54.16 88 VAL A O 1
ATOM 704 N N . TYR A 1 89 ? -7.905 13.640 -3.213 1.00 57.34 89 TYR A N 1
ATOM 705 C CA . TYR A 1 89 ? -7.047 13.357 -4.364 1.00 57.34 89 TYR A CA 1
ATOM 706 C C . TYR A 1 89 ? -6.515 11.916 -4.371 1.00 57.34 89 TYR A C 1
ATOM 708 O O . TYR A 1 89 ? -6.239 11.393 -5.448 1.00 57.34 89 TYR A O 1
ATOM 716 N N . GLN A 1 90 ? -6.424 11.246 -3.213 1.00 64.06 90 GLN A N 1
ATOM 717 C CA . GLN A 1 90 ? -5.974 9.855 -3.101 1.00 64.06 90 GLN A CA 1
ATOM 718 C C . GLN A 1 90 ? -6.666 9.124 -1.926 1.00 64.06 90 GLN A C 1
ATOM 720 O O . GLN A 1 90 ? -6.512 9.499 -0.771 1.00 64.06 90 GLN A O 1
ATOM 725 N N . PRO A 1 91 ? -7.470 8.090 -2.186 1.00 77.19 91 PRO A N 1
ATOM 726 C CA . PRO A 1 91 ? -8.326 7.401 -1.218 1.00 77.19 91 PRO A CA 1
ATOM 727 C C . PRO A 1 91 ? -7.712 6.124 -0.638 1.00 77.19 91 PRO A C 1
ATOM 729 O O . PRO A 1 91 ? -8.328 5.480 0.198 1.00 77.19 91 PRO A O 1
ATOM 732 N N . VAL A 1 92 ? -6.615 5.654 -1.213 1.00 89.94 92 VAL A N 1
ATOM 733 C CA . VAL A 1 92 ? -5.880 4.461 -0.828 1.00 89.94 92 VAL A CA 1
ATOM 734 C C . VAL A 1 92 ? -4.448 4.872 -1.055 1.00 89.94 92 VAL A C 1
ATOM 736 O O . VAL A 1 92 ? -4.009 4.926 -2.204 1.00 89.94 92 VAL A O 1
ATOM 739 N N . SER A 1 93 ? -3.800 5.244 0.038 1.00 94.56 93 SER A N 1
ATOM 740 C CA . SER A 1 93 ? -2.386 5.575 0.076 1.00 94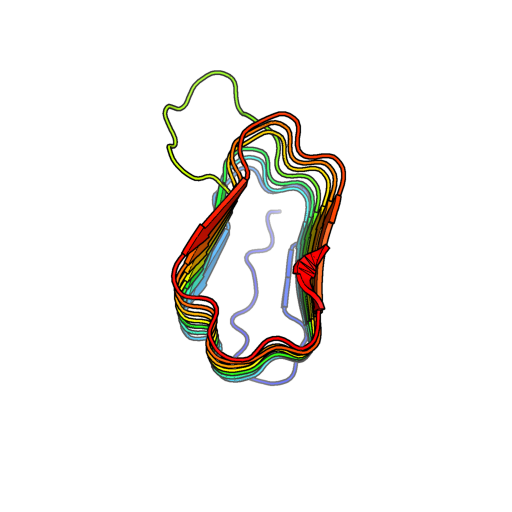.56 93 SER A CA 1
ATOM 741 C C . SER A 1 93 ? -1.684 4.541 0.937 1.00 94.56 93 SER A C 1
ATOM 743 O O . SER A 1 93 ? -2.116 4.282 2.063 1.00 94.56 93 SER A O 1
ATOM 745 N N . LEU A 1 94 ? -0.659 3.911 0.379 1.00 95.56 94 LEU A N 1
ATOM 746 C CA . LEU A 1 94 ? 0.313 3.117 1.117 1.00 95.56 94 LEU A CA 1
ATOM 747 C C . LEU A 1 94 ? 1.656 3.820 0.949 1.00 95.56 94 LEU A C 1
ATOM 749 O O . LEU A 1 94 ? 2.175 3.866 -0.164 1.00 95.56 94 LEU A O 1
ATOM 753 N N . GLU A 1 95 ? 2.202 4.345 2.034 1.00 95.69 95 GLU A N 1
ATOM 754 C CA . GLU A 1 95 ? 3.451 5.099 2.029 1.00 95.69 95 GLU A CA 1
ATOM 755 C C . GLU A 1 95 ? 4.486 4.417 2.925 1.00 95.69 95 GLU A C 1
ATOM 757 O O . GLU A 1 95 ? 4.197 4.046 4.068 1.00 95.69 95 GLU A O 1
ATOM 762 N N . SER A 1 96 ? 5.716 4.292 2.424 1.00 95.31 96 SER A N 1
ATOM 763 C CA . SER A 1 96 ? 6.862 3.759 3.170 1.00 95.31 96 SER A CA 1
ATOM 764 C C . SER A 1 96 ? 6.625 2.335 3.690 1.00 95.31 96 SER A C 1
ATOM 766 O O . SER A 1 96 ? 6.614 2.080 4.897 1.00 95.31 96 SER A O 1
ATOM 768 N N . VAL A 1 97 ? 6.441 1.387 2.767 1.00 95.81 97 VAL A N 1
ATOM 769 C CA . VAL A 1 97 ? 6.372 -0.048 3.087 1.00 95.81 97 VAL A CA 1
ATOM 770 C C . VAL A 1 97 ? 7.767 -0.651 2.941 1.00 95.81 97 VAL A C 1
ATOM 772 O O . VAL A 1 97 ? 8.295 -0.746 1.836 1.00 95.81 97 VAL A O 1
ATOM 775 N N . ASN A 1 98 ? 8.390 -1.055 4.046 1.00 96.38 98 ASN A N 1
ATOM 776 C CA . ASN A 1 98 ? 9.769 -1.539 4.013 1.00 96.38 98 ASN A CA 1
ATOM 777 C C . ASN A 1 98 ? 9.871 -3.006 3.548 1.00 96.38 98 ASN A C 1
ATOM 779 O O . ASN A 1 98 ? 10.710 -3.329 2.711 1.00 96.38 98 ASN A O 1
ATOM 783 N N . SER A 1 99 ? 9.007 -3.888 4.049 1.00 96.19 99 SER A N 1
ATOM 784 C CA . SER A 1 99 ? 8.943 -5.289 3.621 1.00 96.19 99 SER A CA 1
ATOM 785 C C . SER A 1 99 ? 7.510 -5.799 3.692 1.00 96.19 99 SER A C 1
ATOM 787 O O . SER A 1 99 ? 6.871 -5.647 4.735 1.00 96.19 99 SER A O 1
ATOM 789 N N . CYS A 1 100 ? 7.014 -6.415 2.621 1.00 96.31 100 CYS A N 1
ATOM 790 C CA . CYS A 1 100 ? 5.751 -7.153 2.652 1.00 96.31 100 CYS A CA 1
ATOM 791 C C . CYS A 1 100 ? 5.718 -8.278 1.620 1.00 96.31 100 CYS A C 1
ATOM 793 O O . CYS A 1 100 ? 6.049 -7.992 0.483 1.00 96.31 100 CYS A O 1
ATOM 795 N N . ASP A 1 101 ? 5.263 -9.493 1.913 1.00 97.69 101 ASP A N 1
ATOM 796 C CA . ASP A 1 101 ? 5.218 -10.527 0.860 1.00 97.69 101 ASP A CA 1
ATOM 797 C C . ASP A 1 101 ? 4.204 -10.145 -0.239 1.00 97.69 101 ASP A C 1
ATOM 799 O O . ASP A 1 101 ? 4.513 -10.128 -1.426 1.00 97.69 101 ASP A O 1
ATOM 803 N N . ASP A 1 102 ? 2.990 -9.738 0.138 1.00 97.94 102 ASP A N 1
ATOM 804 C CA . ASP A 1 102 ? 1.898 -9.463 -0.799 1.00 97.94 102 ASP A CA 1
ATOM 805 C C . ASP A 1 102 ? 1.186 -8.131 -0.495 1.00 97.94 102 ASP A C 1
ATOM 807 O O . ASP A 1 102 ? 0.579 -7.942 0.562 1.00 97.94 102 ASP A O 1
ATOM 811 N N . ILE A 1 103 ? 1.094 -7.241 -1.487 1.00 98.12 103 ILE A N 1
ATOM 812 C CA . ILE A 1 103 ? 0.183 -6.088 -1.466 1.00 98.12 103 ILE A CA 1
ATOM 813 C C . ILE A 1 103 ? -0.942 -6.313 -2.472 1.00 98.12 103 ILE A C 1
ATOM 815 O O . ILE A 1 103 ? -0.735 -6.397 -3.680 1.00 98.12 103 ILE A O 1
ATOM 819 N N . ARG A 1 104 ? -2.191 -6.360 -1.997 1.00 98.06 104 ARG A N 1
ATOM 820 C CA . ARG A 1 104 ? -3.369 -6.616 -2.838 1.00 98.06 104 ARG A CA 1
ATOM 821 C C . ARG A 1 104 ? -4.436 -5.545 -2.673 1.00 98.06 104 ARG A C 1
ATOM 823 O O . ARG A 1 104 ? -5.087 -5.435 -1.633 1.00 98.06 104 ARG A O 1
ATOM 830 N N . ILE A 1 105 ? -4.717 -4.830 -3.756 1.00 96.75 105 ILE A N 1
ATOM 831 C CA . ILE A 1 105 ? -5.739 -3.784 -3.811 1.00 96.75 105 ILE A CA 1
ATOM 832 C C . ILE A 1 105 ? -6.832 -4.199 -4.789 1.00 96.75 105 ILE A C 1
ATOM 834 O O . ILE A 1 105 ? -6.587 -4.398 -5.976 1.00 96.75 105 ILE A O 1
ATOM 838 N N . ASN A 1 106 ? -8.069 -4.340 -4.307 1.00 96.19 106 ASN A N 1
ATOM 839 C CA . ASN A 1 106 ? -9.174 -4.862 -5.109 1.00 96.19 106 ASN A CA 1
ATOM 840 C C . ASN A 1 106 ? -10.422 -3.975 -5.069 1.00 96.19 106 ASN A C 1
ATOM 842 O O . ASN A 1 106 ? -10.961 -3.673 -4.001 1.00 96.19 106 ASN A O 1
ATOM 846 N N . ARG A 1 107 ? -11.008 -3.727 -6.248 1.00 94.12 107 ARG A N 1
ATOM 847 C CA . ARG A 1 107 ? -12.309 -3.051 -6.431 1.00 94.12 107 ARG A CA 1
ATOM 848 C C . ARG A 1 107 ? -12.348 -1.670 -5.783 1.00 94.12 107 ARG A C 1
ATOM 850 O O . ARG A 1 107 ? -13.184 -1.424 -4.916 1.00 94.12 107 ARG A O 1
ATOM 857 N N . VAL A 1 108 ? -11.465 -0.782 -6.205 1.00 90.69 108 VAL A N 1
ATOM 858 C CA . VAL A 1 108 ? -11.390 0.583 -5.682 1.00 90.69 108 VAL A CA 1
ATOM 859 C C . VAL A 1 108 ? -12.030 1.547 -6.686 1.00 90.69 108 VAL A C 1
ATOM 861 O O . VAL A 1 108 ? -11.751 1.497 -7.879 1.00 90.69 108 VAL A O 1
ATOM 864 N N . TYR A 1 109 ? -12.944 2.394 -6.216 1.00 89.38 109 TYR A N 1
ATOM 865 C CA . TYR A 1 109 ? -13.678 3.366 -7.042 1.00 89.38 109 TYR A CA 1
ATOM 866 C C . TYR A 1 109 ? -13.049 4.763 -7.048 1.00 89.38 109 TYR A C 1
ATOM 868 O O . TYR A 1 109 ? -13.584 5.679 -7.661 1.00 89.38 109 TYR A O 1
ATOM 876 N N . GLN A 1 110 ? -11.939 4.922 -6.345 1.00 85.38 110 GLN A N 1
ATOM 877 C CA . GLN A 1 110 ? -11.202 6.163 -6.179 1.00 85.38 110 GLN A CA 1
ATOM 878 C C . GLN A 1 110 ? -9.706 5.914 -6.560 1.00 85.38 110 GLN A C 1
ATOM 880 O O . GLN A 1 110 ? -9.377 4.767 -6.874 1.00 85.38 110 GLN A O 1
ATOM 885 N N . PRO A 1 111 ? -8.816 6.926 -6.648 1.00 91.06 111 PRO A N 1
ATOM 886 C CA . PRO A 1 111 ? -7.405 6.708 -7.020 1.00 91.06 111 PRO A CA 1
ATOM 887 C C . PRO A 1 111 ? -6.652 5.678 -6.149 1.00 91.06 111 PRO A C 1
ATOM 889 O O . PRO A 1 111 ? -7.137 5.247 -5.112 1.00 91.06 111 PRO A O 1
ATOM 892 N N . VAL A 1 112 ? -5.464 5.244 -6.539 1.00 94.00 112 VAL A N 1
ATOM 893 C CA . VAL A 1 112 ? -4.604 4.403 -5.688 1.00 94.00 112 VAL A CA 1
ATOM 894 C C . VAL A 1 112 ? -3.182 4.920 -5.805 1.00 94.00 112 VAL A C 1
ATOM 896 O O . VAL A 1 112 ? -2.725 5.133 -6.925 1.00 94.00 112 VAL A O 1
ATOM 899 N N . SER A 1 113 ? -2.505 5.098 -4.674 1.00 95.44 113 SER A N 1
ATOM 900 C CA . SER A 1 113 ? -1.089 5.452 -4.617 1.00 95.44 113 SER A CA 1
ATOM 901 C C . SER A 1 113 ? -0.341 4.463 -3.731 1.00 95.44 113 SER A C 1
ATOM 903 O O . SER A 1 113 ? -0.775 4.187 -2.609 1.00 95.44 113 SER A O 1
ATOM 905 N N . LEU A 1 114 ? 0.750 3.908 -4.247 1.00 95.56 114 LEU A N 1
ATOM 906 C CA . LEU A 1 114 ? 1.767 3.215 -3.461 1.00 95.56 114 LEU A CA 1
ATOM 907 C C . LEU A 1 114 ? 3.063 3.990 -3.640 1.00 95.56 114 LEU A C 1
ATOM 909 O O . LEU A 1 114 ? 3.519 4.143 -4.771 1.00 95.56 114 LEU A O 1
ATOM 913 N N . GLU A 1 115 ? 3.653 4.434 -2.544 1.00 95.44 115 GLU A N 1
ATOM 914 C CA . GLU A 1 115 ? 4.872 5.230 -2.557 1.00 95.44 115 GLU A CA 1
ATOM 915 C C . GLU A 1 115 ? 5.921 4.606 -1.636 1.00 95.44 115 GLU A C 1
ATOM 917 O O . GLU A 1 115 ? 5.632 4.239 -0.494 1.00 95.44 115 GLU A O 1
ATOM 922 N N . SER A 1 116 ? 7.157 4.511 -2.127 1.00 95.62 116 SER A N 1
ATOM 923 C CA . SER A 1 116 ? 8.312 4.031 -1.360 1.00 95.62 116 SER A CA 1
ATOM 924 C C . SER A 1 116 ? 8.117 2.612 -0.806 1.00 95.62 116 SER A C 1
ATOM 926 O O . SER A 1 116 ? 8.128 2.384 0.405 1.00 95.62 116 SER A O 1
ATOM 928 N N . VAL A 1 117 ? 7.943 1.640 -1.706 1.00 96.00 117 VAL A N 1
ATOM 929 C CA . VAL A 1 117 ? 7.916 0.209 -1.359 1.00 96.00 117 VAL A CA 1
ATOM 930 C C . VAL A 1 117 ? 9.325 -0.361 -1.524 1.00 96.00 117 VAL A C 1
ATOM 932 O O . VAL A 1 117 ? 9.817 -0.491 -2.644 1.00 96.00 117 VAL A O 1
ATOM 935 N N . ASN A 1 118 ? 10.003 -0.702 -0.428 1.00 96.00 118 ASN A N 1
ATOM 936 C CA . ASN A 1 118 ? 11.389 -1.174 -0.499 1.00 96.00 118 ASN A CA 1
ATOM 937 C C . ASN A 1 118 ? 11.498 -2.623 -0.988 1.00 96.00 118 ASN A C 1
ATOM 939 O O . ASN A 1 118 ? 12.304 -2.910 -1.870 1.00 96.00 118 ASN A O 1
ATOM 943 N N . SER A 1 119 ? 10.709 -3.533 -0.425 1.00 95.62 119 SER A N 1
ATOM 944 C CA . SER A 1 119 ? 10.709 -4.940 -0.820 1.00 95.62 119 SER A CA 1
ATOM 945 C C . SER A 1 119 ? 9.300 -5.497 -0.741 1.00 95.62 119 SER A C 1
ATOM 947 O O . SER A 1 119 ? 8.660 -5.392 0.309 1.00 95.62 119 SER A O 1
ATOM 949 N N . CYS A 1 120 ? 8.818 -6.086 -1.831 1.00 96.19 120 CYS A N 1
ATOM 950 C CA . CYS A 1 120 ? 7.578 -6.844 -1.808 1.00 96.19 120 CYS A CA 1
ATOM 951 C C . CYS A 1 120 ? 7.542 -7.925 -2.874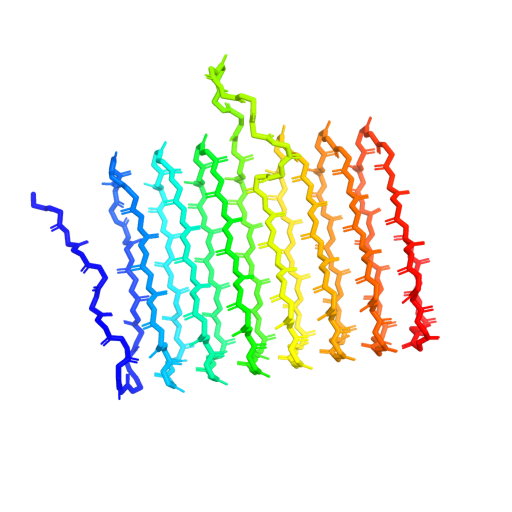 1.00 96.19 120 CYS A C 1
ATOM 953 O O . CYS A 1 120 ? 7.788 -7.581 -4.015 1.00 96.19 120 CYS A O 1
ATOM 955 N N . ASP A 1 121 ? 7.209 -9.177 -2.563 1.00 97.56 121 ASP A N 1
ATOM 956 C CA . ASP A 1 121 ? 7.201 -10.228 -3.592 1.00 97.56 121 ASP A CA 1
ATOM 957 C C . ASP A 1 121 ? 6.149 -9.903 -4.668 1.00 97.56 121 ASP A C 1
ATOM 959 O O . ASP A 1 121 ? 6.449 -9.835 -5.857 1.00 97.56 121 ASP A O 1
ATOM 963 N N . ASP A 1 122 ? 4.911 -9.612 -4.265 1.00 97.56 122 ASP A N 1
ATOM 964 C CA . ASP A 1 122 ? 3.774 -9.469 -5.173 1.00 97.56 122 ASP A CA 1
ATOM 965 C C . ASP A 1 122 ? 2.964 -8.184 -4.919 1.00 97.56 122 ASP A C 1
ATOM 967 O O . ASP A 1 122 ? 2.251 -8.055 -3.921 1.00 97.56 122 ASP A O 1
ATOM 971 N N . ILE A 1 123 ? 2.909 -7.278 -5.900 1.00 97.81 123 ILE A N 1
ATOM 972 C CA . ILE A 1 123 ? 1.971 -6.143 -5.904 1.00 97.81 123 ILE A CA 1
ATOM 973 C C . ILE A 1 123 ? 0.848 -6.403 -6.907 1.00 97.81 123 ILE A C 1
ATOM 975 O O . ILE A 1 123 ? 1.048 -6.452 -8.118 1.00 97.81 123 ILE A O 1
ATOM 979 N N . ARG A 1 124 ? -0.391 -6.522 -6.424 1.00 97.81 124 ARG A N 1
ATOM 980 C CA . ARG A 1 124 ? -1.569 -6.826 -7.250 1.00 97.81 124 ARG A CA 1
ATOM 981 C C . ARG A 1 124 ? -2.652 -5.771 -7.101 1.00 97.81 124 ARG A C 1
ATOM 983 O O . ARG A 1 124 ? -3.339 -5.697 -6.081 1.00 97.81 124 ARG A O 1
ATOM 990 N N . VAL A 1 125 ? -2.904 -5.027 -8.171 1.00 96.06 125 VAL A N 1
ATOM 991 C CA . VAL A 1 125 ? -3.958 -4.010 -8.242 1.00 96.06 125 VAL A CA 1
ATOM 992 C C . VAL A 1 125 ? -5.037 -4.467 -9.220 1.00 96.06 125 VAL A C 1
ATOM 994 O O . VAL A 1 125 ? -4.792 -4.641 -10.407 1.00 96.06 125 VAL A O 1
ATOM 997 N N . ASN A 1 126 ? -6.265 -4.680 -8.742 1.00 95.31 126 ASN A N 1
ATOM 998 C CA . ASN A 1 126 ? -7.354 -5.227 -9.551 1.00 95.31 126 ASN A CA 1
ATOM 999 C C . ASN A 1 126 ? -8.627 -4.375 -9.486 1.00 95.31 126 ASN A C 1
ATOM 1001 O O . ASN A 1 126 ? -9.181 -4.130 -8.411 1.00 95.31 126 ASN A O 1
ATOM 1005 N N . ARG A 1 127 ? -9.215 -4.085 -10.653 1.00 94.88 127 ARG A N 1
ATOM 1006 C CA . ARG A 1 127 ? -10.505 -3.384 -10.804 1.00 94.88 127 ARG A CA 1
ATOM 1007 C C . ARG A 1 127 ? -10.505 -2.019 -10.116 1.00 94.88 127 ARG A C 1
ATOM 1009 O O . ARG A 1 127 ? -11.262 -1.819 -9.165 1.00 94.88 127 ARG A O 1
ATOM 1016 N N . VAL A 1 128 ? -9.686 -1.098 -10.608 1.00 91.50 128 VAL A N 1
ATOM 1017 C CA . VAL A 1 128 ? -9.649 0.286 -10.118 1.00 91.50 128 VAL A CA 1
ATOM 1018 C C . VAL A 1 128 ? -10.289 1.212 -11.151 1.00 91.50 128 VAL A C 1
ATOM 1020 O O . VAL A 1 128 ? -9.992 1.126 -12.338 1.00 91.50 128 VAL A O 1
ATOM 1023 N N . TYR A 1 129 ? -11.228 2.057 -10.728 1.00 90.88 129 TYR A N 1
ATOM 1024 C CA . TYR A 1 129 ? -11.981 2.934 -11.642 1.00 90.88 129 TYR A CA 1
ATOM 1025 C C . TYR A 1 129 ? -11.352 4.318 -11.840 1.00 90.88 129 TYR A C 1
ATOM 1027 O O . TYR A 1 129 ? -11.829 5.089 -12.667 1.00 90.88 129 TYR A O 1
ATOM 1035 N N . GLN A 1 130 ? -10.307 4.624 -11.080 1.00 90.62 130 GLN A N 1
ATOM 1036 C CA . GLN A 1 130 ? -9.574 5.889 -11.066 1.00 90.62 130 GLN A CA 1
ATOM 1037 C C . GLN A 1 130 ? -8.066 5.620 -11.222 1.00 90.62 130 GLN A C 1
ATOM 1039 O O . GLN A 1 130 ? -7.688 4.445 -11.273 1.00 90.62 130 GLN A O 1
ATOM 1044 N N . PRO A 1 131 ? -7.221 6.657 -11.382 1.00 92.06 131 PRO A N 1
ATOM 1045 C CA . PRO A 1 131 ? -5.801 6.460 -11.642 1.00 92.06 131 PRO A CA 1
ATOM 1046 C C . PRO A 1 131 ? -5.102 5.622 -10.573 1.00 92.06 131 PRO A C 1
ATOM 1048 O O . PRO A 1 131 ? -5.468 5.664 -9.397 1.00 92.06 131 PRO A O 1
ATOM 1051 N N . VAL A 1 132 ? -4.084 4.885 -11.000 1.00 94.44 132 VAL A N 1
ATOM 1052 C CA . VAL A 1 132 ? -3.187 4.124 -10.127 1.00 94.44 132 VAL A CA 1
ATOM 1053 C C . VAL A 1 132 ? -1.780 4.676 -10.313 1.00 94.44 132 VAL A C 1
ATOM 1055 O O . VAL A 1 132 ? -1.339 4.815 -11.450 1.00 94.44 132 VAL A O 1
ATOM 1058 N N . SER A 1 133 ? -1.085 4.970 -9.220 1.00 95.25 133 SER A N 1
ATOM 1059 C CA . SER A 1 133 ? 0.327 5.349 -9.214 1.00 95.25 133 SER A CA 1
ATOM 1060 C C . SER A 1 133 ? 1.103 4.392 -8.320 1.00 95.25 133 SER A C 1
ATOM 1062 O O . SER A 1 133 ? 0.684 4.139 -7.189 1.00 95.25 133 SER A O 1
ATOM 1064 N N . LEU A 1 134 ? 2.200 3.839 -8.829 1.00 94.88 134 LEU A N 1
ATOM 1065 C CA . LEU A 1 134 ? 3.227 3.203 -8.008 1.00 94.88 134 LEU A CA 1
ATOM 1066 C C . LEU A 1 134 ? 4.514 3.995 -8.209 1.00 94.88 134 LEU A C 1
ATOM 1068 O O . LEU A 1 134 ? 4.997 4.109 -9.336 1.00 94.88 134 LEU A O 1
ATOM 1072 N N . GLU A 1 135 ? 5.058 4.515 -7.121 1.00 94.81 135 GLU A N 1
ATOM 1073 C CA . GLU A 1 135 ? 6.260 5.335 -7.116 1.00 94.81 135 GLU A CA 1
ATOM 1074 C C . GLU A 1 135 ? 7.310 4.731 -6.181 1.00 94.81 135 GLU A C 1
ATOM 1076 O O . GLU A 1 135 ? 7.022 4.377 -5.037 1.00 94.81 135 GLU A O 1
ATOM 1081 N N . SER A 1 136 ? 8.549 4.632 -6.663 1.00 94.56 136 SER A N 1
ATOM 1082 C CA . SER A 1 136 ? 9.705 4.164 -5.890 1.00 94.56 136 SER A CA 1
ATOM 1083 C C . SER A 1 136 ? 9.521 2.752 -5.314 1.00 94.56 136 SER A C 1
ATOM 1085 O O . SER A 1 136 ? 9.576 2.542 -4.102 1.00 94.56 136 SER A O 1
ATOM 1087 N N . VAL A 1 137 ? 9.311 1.769 -6.195 1.00 94.50 137 VAL A N 1
ATOM 1088 C CA . VAL A 1 137 ? 9.314 0.340 -5.834 1.00 94.50 137 VAL A CA 1
ATOM 1089 C C . VAL A 1 137 ? 10.722 -0.219 -6.056 1.00 94.50 137 VAL A C 1
ATOM 1091 O O . VAL A 1 137 ? 11.179 -0.342 -7.193 1.00 94.50 137 VAL A O 1
ATOM 1094 N N . ASN A 1 138 ? 11.441 -0.541 -4.981 1.00 94.00 138 ASN A N 1
ATOM 1095 C CA . ASN A 1 138 ? 12.855 -0.914 -5.077 1.00 94.00 138 ASN A CA 1
ATOM 1096 C C . ASN A 1 138 ? 13.068 -2.374 -5.493 1.00 94.00 138 ASN A C 1
ATOM 1098 O O . ASN A 1 138 ? 13.866 -2.623 -6.398 1.00 94.00 138 ASN A O 1
ATOM 1102 N N . SER A 1 139 ? 12.370 -3.321 -4.865 1.00 95.38 139 SER A N 1
ATOM 1103 C CA . SER A 1 139 ? 12.482 -4.748 -5.177 1.00 95.38 139 SER A CA 1
ATOM 1104 C C . SER A 1 139 ? 11.121 -5.429 -5.160 1.00 95.38 139 SER A C 1
ATOM 1106 O O . SER A 1 139 ? 10.363 -5.240 -4.206 1.00 95.38 139 SER A O 1
ATOM 1108 N N . CYS A 1 140 ? 10.837 -6.233 -6.182 1.00 96.00 140 CYS A N 1
ATOM 1109 C CA . CYS A 1 140 ? 9.707 -7.145 -6.201 1.00 96.00 140 CYS A CA 1
ATOM 1110 C C . CYS A 1 140 ? 9.911 -8.366 -7.100 1.00 96.00 140 CYS A C 1
ATOM 1112 O O . CYS A 1 140 ? 10.818 -8.372 -7.926 1.00 96.00 140 CYS A O 1
ATOM 1114 N N . ASP A 1 141 ? 9.057 -9.378 -6.969 1.00 97.31 141 ASP A N 1
ATOM 1115 C CA . ASP A 1 141 ? 8.974 -10.440 -7.974 1.00 97.31 141 ASP A CA 1
ATOM 1116 C C . ASP A 1 141 ? 8.003 -9.984 -9.074 1.00 97.31 141 ASP A C 1
ATOM 1118 O O . ASP A 1 141 ? 8.383 -9.826 -10.231 1.00 97.31 141 ASP A O 1
ATOM 1122 N N . ASP A 1 142 ? 6.764 -9.648 -8.711 1.00 96.62 142 ASP A N 1
ATOM 1123 C CA . ASP A 1 142 ? 5.696 -9.364 -9.668 1.00 96.62 142 ASP A CA 1
ATOM 1124 C C . ASP A 1 142 ? 4.913 -8.081 -9.329 1.00 96.62 142 ASP A C 1
ATOM 1126 O O . ASP A 1 142 ? 4.382 -7.905 -8.230 1.00 96.62 142 ASP A O 1
ATOM 1130 N N . ILE A 1 143 ? 4.666 -7.244 -10.340 1.00 96.81 143 ILE A N 1
ATOM 1131 C CA . ILE A 1 143 ? 3.597 -6.235 -10.330 1.00 96.81 143 ILE A CA 1
ATOM 1132 C C . ILE A 1 143 ? 2.521 -6.652 -11.327 1.00 96.81 143 ILE A C 1
ATOM 1134 O O . ILE A 1 143 ? 2.785 -6.851 -12.510 1.00 96.81 143 ILE A O 1
ATOM 1138 N N . ARG A 1 144 ? 1.270 -6.758 -10.876 1.00 96.81 144 ARG A N 1
ATOM 1139 C CA . ARG A 1 144 ? 0.124 -7.094 -11.731 1.00 96.81 144 ARG A CA 1
ATOM 1140 C C . ARG A 1 144 ? -1.002 -6.086 -11.575 1.00 96.81 144 ARG A C 1
ATOM 1142 O O . ARG A 1 144 ? -1.646 -6.020 -10.524 1.00 96.81 144 ARG A O 1
ATOM 1149 N N . VAL A 1 145 ? -1.316 -5.366 -12.644 1.00 94.31 145 VAL A N 1
ATOM 1150 C CA . VAL A 1 145 ? -2.352 -4.334 -12.679 1.00 94.31 145 VAL A CA 1
ATOM 1151 C C . VAL A 1 145 ? -3.462 -4.729 -13.653 1.00 94.31 145 VAL A C 1
ATOM 1153 O O . VAL A 1 145 ? -3.385 -4.543 -14.862 1.00 94.31 145 VAL A O 1
ATOM 1156 N N . ASN A 1 146 ? -4.572 -5.248 -13.126 1.00 92.62 146 ASN A N 1
ATOM 1157 C CA . ASN A 1 146 ? -5.687 -5.721 -13.944 1.00 92.62 146 ASN A CA 1
ATOM 1158 C C . ASN A 1 146 ? -6.904 -4.798 -13.890 1.00 92.62 146 ASN A C 1
ATOM 1160 O O . ASN A 1 146 ? -7.448 -4.502 -12.823 1.00 92.62 146 ASN A O 1
ATOM 1164 N N . ARG A 1 147 ? -7.478 -4.514 -15.067 1.00 91.38 147 ARG A N 1
ATOM 1165 C CA . ARG A 1 147 ? -8.771 -3.817 -15.224 1.00 91.38 147 ARG A CA 1
ATOM 1166 C C . ARG A 1 147 ? -8.796 -2.459 -14.516 1.00 91.38 147 ARG A C 1
ATOM 1168 O O . ARG A 1 147 ? -9.678 -2.211 -13.690 1.00 91.38 147 ARG A O 1
ATOM 1175 N N . VAL A 1 148 ? -7.836 -1.603 -14.838 1.00 88.62 148 VAL A N 1
ATOM 1176 C CA . VAL A 1 148 ? -7.872 -0.191 -14.455 1.00 88.62 148 VAL A CA 1
ATOM 1177 C C . VAL A 1 148 ? -8.544 0.599 -15.578 1.00 88.62 148 VAL A C 1
ATOM 1179 O O . VAL A 1 148 ? -8.255 0.375 -16.750 1.00 88.62 148 VAL A O 1
ATOM 1182 N N . TYR A 1 149 ? -9.506 1.454 -15.232 1.00 88.56 149 TYR A N 1
ATOM 1183 C CA . TYR A 1 149 ? -10.302 2.218 -16.210 1.00 88.56 149 TYR A CA 1
ATOM 1184 C C . TYR A 1 149 ? -9.757 3.630 -16.479 1.00 88.56 149 TYR A C 1
ATOM 1186 O O . TYR A 1 149 ? -10.305 4.356 -17.303 1.00 88.56 149 TYR A O 1
ATOM 1194 N N . GLN A 1 150 ? -8.704 4.015 -15.766 1.00 91.38 150 GLN A N 1
ATOM 1195 C CA . GLN A 1 150 ? -7.984 5.283 -15.861 1.00 91.38 150 GLN A CA 1
ATOM 1196 C C . GLN A 1 150 ? -6.472 4.986 -15.953 1.00 91.38 150 GLN A C 1
ATOM 1198 O O . GLN A 1 150 ? -6.090 3.815 -15.881 1.00 91.38 150 GLN A O 1
ATOM 1203 N N . PRO A 1 151 ? -5.605 5.992 -16.161 1.00 91.88 151 PRO A N 1
ATOM 1204 C CA . PRO A 1 151 ? -4.174 5.759 -16.332 1.00 91.88 151 PRO A CA 1
ATOM 1205 C C . PRO A 1 151 ? -3.517 5.034 -15.154 1.00 91.88 151 PRO A C 1
ATOM 1207 O O . PRO A 1 151 ? -3.896 5.218 -13.996 1.00 91.88 151 PRO A O 1
ATOM 1210 N N . VAL A 1 152 ? -2.501 4.241 -15.483 1.00 94.00 152 VAL A N 1
ATOM 1211 C CA . VAL A 1 152 ? -1.568 3.635 -14.532 1.00 94.00 152 VAL A CA 1
ATOM 1212 C C . VAL A 1 152 ? -0.216 4.306 -14.752 1.00 94.00 152 VAL A C 1
ATOM 1214 O O . VAL A 1 152 ? 0.261 4.320 -15.888 1.00 94.00 152 VAL A O 1
ATOM 1217 N N . SER A 1 153 ? 0.370 4.869 -13.697 1.00 94.94 153 SER A N 1
ATOM 1218 C CA . SER A 1 153 ? 1.747 5.369 -13.689 1.00 94.94 153 SER A CA 1
ATOM 1219 C C . SER A 1 153 ? 2.625 4.437 -12.864 1.00 94.94 153 SER A C 1
ATOM 1221 O O . SER A 1 153 ? 2.212 3.963 -11.804 1.00 94.94 153 SER A O 1
ATOM 1223 N N . LEU A 1 154 ? 3.822 4.171 -13.375 1.00 92.94 154 LEU A N 1
ATOM 1224 C CA . LEU A 1 154 ? 4.882 3.439 -12.694 1.00 92.94 154 LEU A CA 1
ATOM 1225 C C . LEU A 1 154 ? 6.131 4.311 -12.767 1.00 92.94 154 LEU A C 1
ATOM 1227 O O . LEU A 1 154 ? 6.676 4.516 -13.854 1.00 92.94 154 LEU A O 1
ATOM 1231 N N . GLU A 1 155 ? 6.572 4.826 -11.630 1.00 93.25 155 GLU A N 1
ATOM 1232 C CA . GLU A 1 155 ? 7.729 5.709 -11.539 1.00 93.25 155 GLU A CA 1
ATOM 1233 C C . GLU A 1 155 ? 8.777 5.075 -10.627 1.00 93.25 155 GLU A C 1
ATOM 1235 O O . GLU A 1 155 ? 8.486 4.679 -9.503 1.00 93.25 155 GLU A O 1
ATOM 1240 N N . SER A 1 156 ? 10.011 4.950 -11.121 1.00 90.56 156 SER A N 1
ATOM 1241 C CA . SER A 1 156 ? 11.143 4.410 -10.351 1.00 90.56 156 SER A CA 1
ATOM 1242 C C . SER A 1 156 ? 10.908 2.997 -9.786 1.00 90.56 156 SER A C 1
ATOM 1244 O O . SER A 1 156 ? 11.081 2.757 -8.593 1.00 90.56 156 SER A O 1
ATOM 1246 N N . VAL A 1 157 ? 10.529 2.049 -10.650 1.00 92.44 157 VAL A N 1
ATOM 1247 C CA . VAL A 1 157 ? 10.548 0.610 -10.329 1.00 92.44 157 VAL A CA 1
ATOM 1248 C C . VAL A 1 157 ? 11.926 0.049 -10.688 1.00 92.44 157 VAL A C 1
ATOM 1250 O O . VAL A 1 157 ? 12.305 0.083 -11.859 1.00 92.44 157 VAL A O 1
ATOM 1253 N N . ASN A 1 158 ? 12.689 -0.420 -9.698 1.00 90.69 158 ASN A N 1
ATOM 1254 C CA . ASN A 1 158 ? 14.106 -0.754 -9.886 1.00 90.69 158 ASN A CA 1
ATOM 1255 C C . ASN A 1 158 ? 14.346 -2.234 -10.227 1.00 90.69 158 ASN A C 1
ATOM 1257 O O . ASN A 1 158 ? 14.834 -2.536 -11.315 1.00 90.69 158 ASN A O 1
ATOM 1261 N N . SER A 1 159 ? 14.040 -3.152 -9.307 1.00 92.81 159 SER A N 1
ATOM 1262 C CA . SER A 1 159 ? 14.311 -4.587 -9.459 1.00 92.81 159 SER A CA 1
ATOM 1263 C C . SER A 1 159 ? 13.022 -5.384 -9.323 1.00 92.81 159 SER A C 1
ATOM 1265 O O . SER A 1 159 ? 12.706 -5.844 -8.235 1.00 92.81 159 SER A O 1
ATOM 1267 N N . CYS A 1 160 ? 12.284 -5.527 -10.421 1.00 94.50 160 CYS A N 1
ATOM 1268 C CA . CYS A 1 160 ? 11.086 -6.358 -10.479 1.00 94.50 160 CYS A CA 1
ATOM 1269 C C . CYS A 1 160 ? 11.196 -7.385 -11.604 1.00 94.50 160 CYS A C 1
ATOM 1271 O O . CYS A 1 160 ? 11.507 -7.001 -12.736 1.00 94.50 160 CYS A O 1
ATOM 1273 N N . ASP A 1 161 ? 10.955 -8.661 -11.299 1.00 95.88 161 ASP A N 1
ATOM 1274 C CA . ASP A 1 161 ? 11.085 -9.750 -12.276 1.00 95.88 161 ASP A CA 1
ATOM 1275 C C . ASP A 1 161 ? 10.010 -9.664 -13.374 1.00 95.88 161 ASP A C 1
ATOM 1277 O O . ASP A 1 161 ? 10.301 -9.919 -14.550 1.00 95.88 161 ASP A O 1
ATOM 1281 N N . ASP A 1 162 ? 8.784 -9.258 -13.027 1.00 95.06 162 ASP A N 1
ATOM 1282 C CA . ASP A 1 162 ? 7.672 -9.122 -13.970 1.00 95.06 162 ASP A CA 1
ATOM 1283 C C . ASP A 1 162 ? 6.745 -7.938 -13.659 1.00 95.06 162 ASP A C 1
ATOM 1285 O O . ASP A 1 162 ? 6.430 -7.628 -12.511 1.00 95.06 162 ASP A O 1
ATOM 1289 N N . ILE A 1 163 ? 6.243 -7.287 -14.709 1.00 93.75 163 ILE A N 1
ATOM 1290 C CA . ILE A 1 163 ? 5.266 -6.196 -14.619 1.00 93.75 163 ILE A CA 1
ATOM 1291 C C . ILE A 1 163 ? 4.219 -6.403 -15.718 1.00 93.75 163 ILE A C 1
ATOM 1293 O O . ILE A 1 163 ? 4.544 -6.347 -16.908 1.00 93.75 163 ILE A O 1
ATOM 1297 N N . ARG A 1 164 ? 2.957 -6.640 -15.333 1.00 90.25 164 ARG A N 1
ATOM 1298 C CA . ARG A 1 164 ? 1.853 -7.007 -16.245 1.00 90.25 164 ARG A CA 1
ATOM 1299 C C . ARG A 1 164 ? 0.557 -6.246 -16.022 1.00 90.25 164 ARG A C 1
ATOM 1301 O O . ARG A 1 164 ? 0.189 -6.010 -14.850 1.00 90.25 164 ARG A O 1
#

Organism: NCBI:txid231223

Radius of gyration: 14.91 Å; chains: 1; bounding box: 36×28×38 Å

Foldseek 3Di:
DFDAFDAQPDAEATEGPDAAADEHEHEQRQEYAHYYYEHYAAEYEYYAHQEYAYYYHYHYAAAYEYEAHQEYAEYEAYHHHYDPDDPDQARAEYEHANEYAEYEYYQHAHEYEYEQHQEYAEYYAENYAEEYEYEQHNEYAEYYHYNYNYYYYYYNRHHYNYYD

pLDDT: mean 85.85, std 14.78, range [35.09, 98.12]

Secondary structure (DSSP, 8-state):
-PPPPPP-SSSSPEEE-S-B-S-EEEEEE--EEEEEEEEESS-EEEEEE--EEEEEEEEESS-EEEEEE--EEEEEEEEEPPPTT---S-SEEEEEEEEEEEEEEEEESS-EEEEEEEEEEEEEEEEESS-EEEEEEEEEEEEEEEEESS-EEEEEEEEEEEE-